Protein AF-A0A820R359-F1 (afdb_monomer_lite)

Secondary structure (DSSP, 8-state):
-EEEPPHHHHHHHHHHHHHH-STT----TT----------SSS---HHHHHHHHHHHHHH-GGGGEEEEE-TTS-EEEEE--HHHHHH-TTTT-PPP----S-HHHHHHHHHHHHT-TTS--GGGT-

Radius of gyration: 17.1 Å; chains: 1; bounding box: 42×33×42 Å

Organism: NCBI:txid433720

Foldseek 3Di:
DKDFDDPVRVVVVVVCCVPPVPPPDLFPPVDDDDDDDDDDPPPDDDPVVVLVVVLVVCQVDQLLQWAWDADPVRTIMIDRDHSVVQVVPPVNSDDDDDDDDPDPVSVVVVVVVQRPPSPNDDSRRSD

Sequence (127 aa):
MTAKASLAQERIFLDEQIRFSSTDNNTNMYVIPLIYRIPSMNDHISISQLQHAFQSIIRKHQILRTALYLDANGTIIQHCLDTDAIMSDKKSSRFSIINLRDEEHEQNEIVKKILNQSDLFDLSKGR

InterPro domains:
  IPR001242 Condensation domain [PF00668] (6-126)
  IPR023213 Chloramphenicol acetyltransferase-like domain superfamily [G3DSA:3.30.559.10] (2-127)

pLDDT: mean 76.7, std 12.26, range [51.12, 95.12]

Structure (mmCIF, N/CA/C/O backbone):
data_AF-A0A820R359-F1
#
_entry.id   AF-A0A820R359-F1
#
loop_
_atom_site.group_PDB
_atom_site.id
_atom_site.type_symbol
_atom_site.label_atom_id
_atom_site.label_alt_id
_atom_site.label_comp_id
_atom_site.label_asym_id
_atom_site.label_entity_id
_atom_site.label_seq_id
_atom_site.pdbx_PDB_ins_code
_atom_site.Cartn_x
_atom_site.Cartn_y
_atom_site.Cartn_z
_atom_site.occupancy
_atom_site.B_iso_or_equiv
_atom_site.auth_seq_id
_atom_site.auth_comp_id
_atom_site.auth_asym_id
_atom_site.auth_atom_id
_atom_site.pdbx_PDB_model_num
ATOM 1 N N . MET A 1 1 ? -9.458 -9.193 3.229 1.00 77.25 1 MET A N 1
ATOM 2 C CA . MET A 1 1 ? -9.173 -9.899 4.511 1.00 77.25 1 MET A CA 1
ATOM 3 C C . MET A 1 1 ? -8.999 -8.848 5.589 1.00 77.25 1 MET A C 1
ATOM 5 O O . MET A 1 1 ? -8.198 -7.946 5.371 1.00 77.25 1 MET A O 1
ATOM 9 N N . THR A 1 2 ? -9.748 -8.936 6.691 1.00 88.06 2 THR A N 1
ATOM 10 C CA . THR A 1 2 ? -9.753 -7.924 7.762 1.00 88.06 2 THR A CA 1
ATOM 11 C C . THR A 1 2 ? -9.156 -8.506 9.037 1.00 88.06 2 THR A C 1
ATOM 13 O O . THR A 1 2 ? -9.467 -9.640 9.396 1.00 88.06 2 THR A O 1
ATOM 16 N N . ALA A 1 3 ? -8.292 -7.749 9.703 1.00 92.56 3 ALA A N 1
ATOM 17 C CA . ALA A 1 3 ? -7.657 -8.137 10.957 1.00 92.56 3 ALA A CA 1
ATOM 18 C C . ALA A 1 3 ? -7.415 -6.904 11.835 1.00 92.56 3 ALA A C 1
ATOM 20 O O . ALA A 1 3 ? -7.491 -5.773 11.362 1.00 92.56 3 ALA A O 1
ATOM 21 N N . LYS A 1 4 ? -7.078 -7.110 13.110 1.00 95.12 4 LYS A N 1
ATOM 22 C CA . LYS A 1 4 ? -6.601 -6.020 13.967 1.00 95.12 4 LYS A CA 1
ATOM 23 C C . LYS A 1 4 ? -5.270 -5.478 13.431 1.00 95.12 4 LYS A C 1
ATOM 25 O O . LYS A 1 4 ? -4.441 -6.258 12.947 1.00 95.12 4 LYS A O 1
ATOM 30 N N . ALA A 1 5 ? -5.064 -4.166 13.495 1.00 94.31 5 ALA A N 1
ATOM 31 C CA . ALA A 1 5 ? -3.771 -3.574 13.182 1.00 94.31 5 ALA A CA 1
ATOM 32 C C . ALA A 1 5 ? -2.693 -4.030 14.184 1.00 94.31 5 ALA A C 1
ATOM 34 O O . ALA A 1 5 ? -2.957 -4.323 15.349 1.00 94.31 5 ALA A O 1
ATOM 35 N N . SER A 1 6 ? -1.453 -4.130 13.717 1.00 94.56 6 SER A N 1
ATOM 36 C CA . SER A 1 6 ? -0.305 -4.319 14.608 1.00 94.56 6 SER A CA 1
ATOM 37 C C . SER A 1 6 ? -0.057 -3.061 15.445 1.00 94.56 6 SER A C 1
ATOM 39 O O . SER A 1 6 ? -0.387 -1.960 15.017 1.00 94.56 6 SER A O 1
ATOM 41 N N . LEU A 1 7 ? 0.617 -3.194 16.591 1.00 95.12 7 LEU A N 1
ATOM 42 C CA . LEU A 1 7 ? 0.943 -2.049 17.458 1.00 95.12 7 LEU A CA 1
ATOM 43 C C . LEU A 1 7 ? 1.699 -0.929 16.721 1.00 95.12 7 LEU A C 1
ATOM 45 O O . LEU A 1 7 ? 1.492 0.250 16.995 1.00 95.12 7 LEU A O 1
ATOM 49 N N . ALA A 1 8 ? 2.569 -1.286 15.771 1.00 92.44 8 ALA A N 1
ATOM 50 C CA . ALA A 1 8 ? 3.281 -0.309 14.954 1.00 92.44 8 ALA A CA 1
ATOM 51 C C . ALA A 1 8 ? 2.331 0.447 14.009 1.00 92.44 8 ALA A C 1
ATOM 53 O O . ALA A 1 8 ? 2.402 1.671 13.929 1.00 92.44 8 ALA A O 1
ATOM 54 N N . GLN A 1 9 ? 1.418 -0.268 13.340 1.00 92.00 9 GLN A N 1
ATOM 55 C CA . GLN A 1 9 ? 0.394 0.334 12.479 1.00 92.00 9 GLN A CA 1
ATOM 56 C C . GLN A 1 9 ? -0.567 1.220 13.281 1.00 92.00 9 GLN A C 1
ATOM 58 O O . GLN A 1 9 ? -0.863 2.327 12.845 1.00 92.00 9 GLN A O 1
ATOM 63 N N . GLU A 1 10 ? -1.009 0.771 14.462 1.00 92.44 10 GLU A N 1
ATOM 64 C CA . GLU A 1 10 ? -1.861 1.560 15.363 1.00 92.44 10 GLU A CA 1
ATOM 65 C C . GLU A 1 10 ? -1.184 2.875 15.751 1.00 92.44 10 GLU A C 1
ATOM 67 O O . GLU A 1 10 ? -1.785 3.941 15.645 1.00 92.44 10 GLU A O 1
ATOM 72 N N . ARG A 1 11 ? 0.092 2.813 16.151 1.00 91.69 11 ARG A N 1
ATOM 73 C CA . ARG A 1 11 ? 0.856 4.000 16.538 1.00 91.69 11 ARG A CA 1
ATOM 74 C C . ARG A 1 11 ? 0.997 4.994 15.388 1.00 91.69 11 ARG A C 1
ATOM 76 O O . ARG A 1 11 ? 0.777 6.175 15.619 1.00 91.69 11 ARG A O 1
ATOM 83 N N . ILE A 1 12 ? 1.371 4.532 14.192 1.00 87.31 12 ILE A N 1
ATOM 84 C CA . ILE A 1 12 ? 1.534 5.405 13.017 1.00 87.31 12 ILE A CA 1
ATOM 85 C C . ILE A 1 12 ? 0.197 6.057 12.661 1.00 87.31 12 ILE A C 1
ATOM 87 O O . ILE A 1 12 ? 0.138 7.272 12.519 1.00 87.31 12 ILE A O 1
ATOM 91 N N . PHE A 1 13 ? -0.881 5.270 12.605 1.00 86.62 13 PHE A N 1
ATOM 92 C CA . PHE A 1 13 ? -2.213 5.773 12.277 1.00 86.62 13 PHE A CA 1
ATOM 93 C C . PHE A 1 13 ? -2.698 6.828 13.281 1.00 86.62 13 PHE A C 1
ATOM 95 O O . PHE A 1 13 ? -3.176 7.886 12.885 1.00 86.62 13 PHE A O 1
ATOM 102 N N . LEU A 1 14 ? -2.560 6.570 14.586 1.00 87.81 14 LEU A N 1
ATOM 103 C CA . LEU A 1 14 ? -2.952 7.535 15.620 1.00 87.81 14 LEU A CA 1
ATOM 104 C C . LEU A 1 14 ? -2.120 8.813 15.552 1.00 87.81 14 LEU A C 1
ATOM 106 O O . LEU A 1 14 ? -2.657 9.909 15.687 1.00 87.81 14 LEU A O 1
ATOM 110 N N . ASP A 1 15 ? -0.813 8.672 15.354 1.00 86.50 15 ASP A N 1
ATOM 111 C CA . ASP A 1 15 ? 0.096 9.803 15.252 1.00 86.50 15 ASP A CA 1
ATOM 112 C C . ASP A 1 15 ? -0.239 10.694 14.048 1.00 86.50 15 ASP A C 1
ATOM 114 O O . ASP A 1 15 ? -0.312 11.915 14.189 1.00 86.50 15 ASP A O 1
ATOM 118 N N . GLU A 1 16 ? -0.533 10.077 12.901 1.00 80.81 16 GLU A N 1
ATOM 119 C CA . GLU A 1 16 ? -0.959 10.768 11.687 1.00 80.81 16 GLU A CA 1
ATOM 120 C C . GLU A 1 16 ? -2.271 11.536 11.904 1.00 80.81 16 GLU A C 1
ATOM 122 O O . GLU A 1 16 ? -2.338 12.736 11.636 1.00 80.81 16 GLU A O 1
ATOM 127 N N . GLN A 1 17 ? -3.286 10.892 12.489 1.00 79.44 17 GLN A N 1
ATOM 128 C CA . GLN A 1 17 ? -4.574 11.534 12.781 1.00 79.44 17 GLN A CA 1
ATOM 129 C C . GLN A 1 17 ? -4.440 12.701 13.773 1.00 79.44 17 GLN A C 1
ATOM 131 O O . GLN A 1 17 ? -5.086 13.736 13.619 1.00 79.44 17 GLN A O 1
ATOM 136 N N . ILE A 1 18 ? -3.590 12.578 14.794 1.00 80.81 18 ILE A N 1
ATOM 137 C CA . ILE A 1 18 ? -3.399 13.642 15.790 1.00 80.81 18 ILE A CA 1
ATOM 138 C C . ILE A 1 18 ? -2.657 14.842 15.189 1.00 80.81 18 ILE A C 1
ATOM 140 O O . ILE A 1 18 ? -3.000 15.983 15.495 1.00 80.81 18 ILE A O 1
ATOM 144 N N . ARG A 1 19 ? -1.632 14.607 14.362 1.00 73.25 19 ARG A N 1
ATOM 145 C CA . ARG A 1 19 ? -0.764 15.678 13.848 1.00 73.25 19 ARG A CA 1
ATOM 146 C C . ARG A 1 19 ? -1.285 16.342 12.575 1.00 73.25 19 ARG A C 1
ATOM 148 O O . ARG A 1 19 ? -0.968 17.510 12.365 1.00 73.25 19 ARG A O 1
ATOM 155 N N . PHE A 1 20 ? -2.061 15.630 11.754 1.00 68.25 20 PHE A N 1
ATOM 156 C CA . PHE A 1 20 ? -2.439 16.079 10.406 1.00 68.25 20 PHE A CA 1
ATOM 157 C C . PHE A 1 20 ? -3.955 16.059 10.137 1.00 68.25 20 PHE A C 1
ATOM 159 O O . PHE A 1 20 ? -4.368 16.227 8.995 1.00 68.25 20 PHE A O 1
ATOM 166 N N . SER A 1 21 ? -4.807 15.915 11.164 1.00 59.75 21 SER A N 1
ATOM 167 C CA . SER A 1 21 ? -6.275 16.023 11.004 1.00 59.75 21 SER A CA 1
ATOM 168 C C . SER A 1 21 ? -6.771 17.424 10.628 1.00 59.75 21 SER A C 1
ATOM 170 O O . SER A 1 21 ? -7.928 17.578 10.234 1.00 59.75 21 SER A O 1
ATOM 172 N N . SER A 1 22 ? -5.926 18.452 10.720 1.00 53.09 22 SER A N 1
ATOM 173 C CA . SER A 1 22 ? -6.202 19.770 10.156 1.00 53.09 22 SER A CA 1
ATOM 174 C C . SER A 1 22 ? -5.859 19.784 8.663 1.00 53.09 22 SER A C 1
ATOM 176 O O . SER A 1 22 ? -4.698 19.690 8.271 1.00 53.09 22 SER A O 1
ATOM 178 N N . THR A 1 23 ? -6.899 19.954 7.844 1.00 53.09 23 THR A N 1
ATOM 179 C CA . THR A 1 23 ? -6.949 19.944 6.368 1.00 53.09 23 THR A CA 1
ATOM 180 C C . THR A 1 23 ? -5.871 20.771 5.644 1.00 53.09 23 THR A C 1
ATOM 182 O O . THR A 1 23 ? -5.675 20.596 4.444 1.00 53.09 23 THR A O 1
ATOM 185 N N . ASP A 1 24 ? -5.151 21.648 6.342 1.00 54.31 24 ASP A N 1
ATOM 186 C CA . ASP A 1 24 ? -4.236 22.618 5.739 1.00 54.31 24 ASP A CA 1
ATOM 187 C C . ASP A 1 24 ? -2.789 22.123 5.571 1.00 54.31 24 ASP A C 1
ATOM 189 O O . ASP A 1 24 ? -2.044 22.723 4.801 1.00 54.31 24 ASP A O 1
ATOM 193 N N . ASN A 1 25 ? -2.374 21.027 6.223 1.00 52.38 25 ASN A N 1
ATOM 194 C CA . ASN A 1 25 ? -0.978 20.556 6.185 1.00 52.38 25 ASN A CA 1
ATOM 195 C C . ASN A 1 25 ? -0.870 19.045 5.944 1.00 52.38 25 ASN A C 1
ATOM 197 O O . ASN A 1 25 ? -0.320 18.319 6.777 1.00 52.38 25 ASN A O 1
ATOM 201 N N . ASN A 1 26 ? -1.354 18.574 4.789 1.00 55.94 26 ASN A N 1
ATOM 202 C CA . ASN A 1 26 ? -1.239 17.172 4.373 1.00 55.94 26 ASN A CA 1
ATOM 203 C C . ASN A 1 26 ? 0.213 16.824 3.987 1.00 55.94 26 ASN A C 1
ATOM 205 O O . ASN A 1 26 ? 0.569 16.670 2.818 1.00 55.94 26 ASN A O 1
ATOM 209 N N . THR A 1 27 ? 1.086 16.809 4.991 1.00 58.16 27 THR A N 1
ATOM 210 C CA . THR A 1 27 ? 2.513 16.543 4.843 1.00 58.16 27 THR A CA 1
ATOM 211 C C . THR A 1 27 ? 2.708 15.040 4.948 1.00 58.16 27 THR A C 1
ATOM 213 O O . THR A 1 27 ? 2.402 14.452 5.982 1.00 58.16 27 THR A O 1
ATOM 216 N N . ASN A 1 28 ? 3.247 14.414 3.903 1.00 68.44 28 ASN A N 1
ATOM 217 C CA . ASN A 1 28 ? 3.503 12.974 3.862 1.00 68.44 28 ASN A CA 1
ATOM 218 C C . ASN A 1 28 ? 4.687 12.564 4.761 1.00 68.44 28 ASN A C 1
ATOM 220 O O . ASN A 1 28 ? 5.713 12.086 4.279 1.00 68.44 28 ASN A O 1
ATOM 224 N N . MET A 1 29 ? 4.586 12.769 6.076 1.00 72.31 29 MET A N 1
ATOM 225 C CA . MET A 1 29 ? 5.702 12.554 7.007 1.00 72.31 29 MET A CA 1
ATOM 226 C C . MET A 1 29 ? 6.110 11.085 7.143 1.00 72.31 29 MET A C 1
ATOM 228 O O . MET A 1 29 ? 7.261 10.800 7.467 1.00 72.31 29 MET A O 1
ATOM 232 N N . TYR A 1 30 ? 5.189 10.160 6.870 1.00 77.00 30 TYR A N 1
ATOM 233 C CA . TYR A 1 30 ? 5.443 8.720 6.919 1.00 77.00 30 TYR A CA 1
ATOM 234 C C . TYR A 1 30 ? 5.793 8.105 5.559 1.00 77.00 30 TYR A C 1
ATOM 236 O O . TYR A 1 30 ? 6.093 6.913 5.486 1.00 77.00 30 TYR A O 1
ATOM 244 N N . VAL A 1 31 ? 5.815 8.904 4.487 1.00 77.88 31 VAL A N 1
ATOM 245 C CA . VAL A 1 31 ? 6.277 8.442 3.176 1.00 77.88 31 VAL A CA 1
ATOM 246 C C . VAL A 1 31 ? 7.796 8.474 3.142 1.00 77.88 31 VAL A C 1
ATOM 248 O O . VAL A 1 31 ? 8.423 9.513 3.331 1.00 77.88 31 VAL A O 1
ATOM 251 N N . ILE A 1 32 ? 8.392 7.321 2.849 1.00 80.69 32 ILE A N 1
ATOM 252 C CA . ILE A 1 32 ? 9.834 7.181 2.649 1.00 80.69 32 ILE A CA 1
ATOM 253 C C . ILE A 1 32 ? 10.078 6.992 1.144 1.00 80.69 32 ILE A C 1
ATOM 255 O O . ILE A 1 32 ? 9.898 5.882 0.638 1.00 80.69 32 ILE A O 1
ATOM 259 N N . PRO A 1 33 ? 10.449 8.049 0.397 1.00 76.62 33 PRO A N 1
ATOM 260 C CA . PRO A 1 33 ? 10.718 7.937 -1.029 1.00 76.62 33 PRO A CA 1
ATOM 261 C C . PRO A 1 33 ? 12.030 7.184 -1.265 1.00 76.62 33 PRO A C 1
ATOM 263 O O . PRO A 1 33 ? 13.040 7.439 -0.611 1.00 76.62 33 PRO A O 1
ATOM 266 N N . LEU A 1 34 ? 12.018 6.264 -2.230 1.00 77.88 34 LEU A N 1
ATOM 267 C CA . LEU A 1 34 ? 13.185 5.477 -2.625 1.00 77.88 34 LEU A CA 1
ATOM 268 C C . LEU A 1 34 ? 13.504 5.742 -4.098 1.00 77.88 34 LEU A C 1
ATOM 270 O O . LEU A 1 34 ? 12.631 5.617 -4.957 1.00 77.88 34 LEU A O 1
ATOM 274 N N . ILE A 1 35 ? 14.760 6.088 -4.387 1.00 76.12 35 ILE A N 1
ATOM 275 C CA . ILE A 1 35 ? 15.268 6.304 -5.746 1.00 76.12 35 ILE A CA 1
ATOM 276 C C . ILE A 1 35 ? 16.325 5.242 -6.038 1.00 76.12 35 ILE A C 1
ATOM 278 O O . ILE A 1 35 ? 17.259 5.051 -5.261 1.00 76.12 35 ILE A O 1
ATOM 282 N N . TYR A 1 36 ? 16.185 4.564 -7.177 1.00 76.75 36 TYR A N 1
ATOM 283 C CA . TYR A 1 36 ? 17.116 3.535 -7.627 1.00 76.75 36 TYR A CA 1
ATOM 284 C C . TYR A 1 36 ? 17.687 3.901 -8.993 1.00 76.75 36 TYR A C 1
ATOM 286 O O . TYR A 1 36 ? 16.937 4.128 -9.943 1.00 76.75 36 TYR A O 1
ATOM 294 N N . ARG A 1 37 ? 19.019 3.895 -9.112 1.00 76.25 37 ARG A N 1
ATOM 295 C CA . ARG A 1 37 ? 19.699 3.955 -10.408 1.00 76.25 37 ARG A CA 1
ATOM 296 C C . ARG A 1 37 ? 19.842 2.542 -10.956 1.00 76.25 37 ARG A C 1
ATOM 298 O O . ARG A 1 37 ? 20.484 1.703 -10.329 1.00 76.25 37 ARG A O 1
ATOM 305 N N . ILE A 1 38 ? 19.263 2.290 -12.126 1.00 75.44 38 ILE A N 1
ATOM 306 C CA . ILE A 1 38 ? 19.356 0.994 -12.803 1.00 75.44 38 ILE A CA 1
ATOM 307 C C . ILE A 1 38 ? 20.421 1.108 -13.903 1.00 75.44 38 ILE A C 1
ATOM 309 O O . ILE A 1 38 ? 20.161 1.758 -14.915 1.00 75.44 38 ILE A O 1
ATOM 313 N N . PRO A 1 39 ? 21.621 0.523 -13.730 1.00 71.31 39 PRO A N 1
ATOM 314 C CA . PRO A 1 39 ? 22.627 0.511 -14.783 1.00 71.31 39 PRO A CA 1
ATOM 315 C C . PRO A 1 39 ? 22.177 -0.432 -15.907 1.00 71.31 39 PRO A C 1
ATOM 317 O O . PRO A 1 39 ? 21.897 -1.604 -15.664 1.00 71.31 39 PRO A O 1
ATOM 320 N N . SER A 1 40 ? 22.108 0.068 -17.141 1.00 67.88 40 SER A N 1
ATOM 321 C CA . SER A 1 40 ? 21.810 -0.749 -18.320 1.00 67.88 40 SER A CA 1
ATOM 322 C C . SER A 1 40 ? 23.088 -0.973 -19.118 1.00 67.88 40 SER A C 1
ATOM 324 O O . SER A 1 40 ? 23.676 -0.019 -19.611 1.00 67.88 40 SER A O 1
ATOM 326 N N . MET A 1 41 ? 23.522 -2.228 -19.250 1.00 62.47 41 MET A N 1
ATOM 327 C CA . MET A 1 41 ? 24.702 -2.577 -20.058 1.00 62.47 41 MET A CA 1
ATOM 328 C C . MET A 1 41 ? 24.431 -2.507 -21.570 1.00 62.47 41 MET A C 1
ATOM 330 O O . MET A 1 41 ? 25.362 -2.308 -22.341 1.00 62.47 41 MET A O 1
ATOM 334 N N . ASN A 1 42 ? 23.163 -2.639 -21.987 1.00 65.31 42 ASN A N 1
ATOM 335 C CA . ASN A 1 42 ? 22.760 -2.773 -23.395 1.00 65.31 42 ASN A CA 1
ATOM 336 C C . ASN A 1 42 ? 21.633 -1.784 -23.781 1.00 65.31 42 ASN A C 1
ATOM 338 O O . ASN A 1 42 ? 20.800 -2.104 -24.623 1.00 65.31 42 ASN A O 1
ATOM 342 N N . ASP A 1 43 ? 21.546 -0.627 -23.110 1.00 61.66 43 ASP A N 1
ATOM 343 C CA . ASP A 1 43 ? 20.625 0.496 -23.403 1.00 61.66 43 ASP A CA 1
ATOM 344 C C . ASP A 1 43 ? 19.106 0.235 -23.460 1.00 61.66 43 ASP A C 1
ATOM 346 O O . ASP A 1 43 ? 18.331 1.147 -23.756 1.00 61.66 43 ASP A O 1
ATOM 350 N N . HIS A 1 44 ? 18.615 -0.963 -23.143 1.00 71.62 44 HIS A N 1
ATOM 351 C CA . HIS A 1 44 ? 17.198 -1.284 -23.345 1.00 71.62 44 HIS A CA 1
ATOM 352 C C . HIS A 1 44 ? 16.528 -1.812 -22.076 1.00 71.62 44 HIS A C 1
ATOM 354 O O . HIS A 1 44 ? 16.297 -3.009 -21.910 1.00 71.62 44 HIS A O 1
ATOM 360 N N . ILE A 1 45 ? 16.150 -0.891 -21.184 1.00 78.25 45 ILE A N 1
ATOM 361 C CA . ILE A 1 45 ? 15.180 -1.182 -20.123 1.00 78.25 45 ILE A CA 1
ATOM 362 C C . ILE A 1 45 ? 13.779 -1.048 -20.718 1.00 78.25 45 ILE A C 1
ATOM 364 O O . ILE A 1 45 ? 13.330 0.037 -21.088 1.00 78.25 45 ILE A O 1
ATOM 368 N N . SER A 1 46 ? 13.059 -2.165 -20.793 1.00 85.38 46 SER A N 1
ATOM 369 C CA . SER A 1 46 ? 11.659 -2.156 -21.202 1.00 85.38 46 SER A CA 1
ATOM 370 C C . SER A 1 46 ? 10.787 -1.617 -20.068 1.00 85.38 46 SER A C 1
ATOM 372 O O . SER A 1 46 ? 10.503 -2.305 -19.086 1.00 85.38 46 SER A O 1
ATOM 374 N N . ILE A 1 47 ? 10.329 -0.376 -20.228 1.00 82.06 47 ILE A N 1
ATOM 375 C CA . ILE A 1 47 ? 9.424 0.285 -19.282 1.00 82.06 47 ILE A CA 1
ATOM 376 C C . ILE A 1 47 ? 8.137 -0.520 -19.056 1.00 82.06 47 ILE A C 1
ATOM 378 O O . ILE A 1 47 ? 7.675 -0.636 -17.922 1.00 82.06 47 ILE A O 1
ATOM 382 N N . SER A 1 48 ? 7.581 -1.123 -20.107 1.00 82.75 48 SER A N 1
ATOM 383 C CA . SER A 1 48 ? 6.373 -1.947 -20.006 1.00 82.75 48 SER A CA 1
ATOM 384 C C . SER A 1 48 ? 6.595 -3.219 -19.180 1.00 82.75 48 SER A C 1
ATOM 386 O O . SER A 1 48 ? 5.730 -3.604 -18.395 1.00 82.75 48 SER A O 1
ATOM 388 N N . GLN A 1 49 ? 7.767 -3.852 -19.287 1.00 85.69 49 GLN A N 1
ATOM 389 C CA . GLN A 1 49 ? 8.104 -5.004 -18.446 1.00 85.69 49 GLN A CA 1
ATOM 390 C C . GLN A 1 49 ? 8.329 -4.601 -16.989 1.00 85.69 49 GLN A C 1
ATOM 392 O O . GLN A 1 49 ? 7.866 -5.300 -16.088 1.00 85.69 49 GLN A O 1
ATOM 397 N N . LEU A 1 50 ? 8.967 -3.452 -16.745 1.00 83.75 50 LEU A N 1
ATOM 398 C CA . LEU A 1 50 ? 9.105 -2.905 -15.395 1.00 83.75 50 LEU A CA 1
ATOM 399 C C . LEU A 1 50 ? 7.725 -2.635 -14.773 1.00 83.75 50 LEU A C 1
ATOM 401 O O . LEU A 1 50 ? 7.492 -2.985 -13.618 1.00 83.75 50 LEU A O 1
ATOM 405 N N . GLN A 1 51 ? 6.779 -2.108 -15.562 1.00 81.56 51 GLN A N 1
ATOM 406 C CA . GLN A 1 51 ? 5.387 -1.922 -15.139 1.00 81.56 51 GLN A CA 1
ATOM 407 C C . GLN A 1 51 ? 4.726 -3.223 -14.710 1.00 81.56 51 GLN A C 1
ATOM 409 O O . GLN A 1 51 ? 4.177 -3.308 -13.609 1.00 81.56 51 GLN A O 1
ATOM 414 N N . HIS A 1 52 ? 4.833 -4.250 -15.543 1.00 84.69 52 HIS A N 1
ATOM 415 C CA . HIS A 1 52 ? 4.273 -5.557 -15.239 1.00 84.69 52 HIS A CA 1
ATOM 416 C C . HIS A 1 52 ? 4.915 -6.194 -13.991 1.00 84.69 52 HIS A C 1
ATOM 418 O O . HIS A 1 52 ? 4.226 -6.806 -13.167 1.00 84.69 52 HIS A O 1
ATOM 424 N N . ALA A 1 53 ? 6.229 -6.025 -13.812 1.00 86.81 53 ALA A N 1
ATOM 425 C CA . ALA A 1 53 ? 6.945 -6.510 -12.636 1.00 86.81 53 ALA A CA 1
ATOM 426 C C . ALA A 1 53 ? 6.452 -5.828 -11.348 1.00 86.81 53 ALA A C 1
ATOM 428 O O . ALA A 1 53 ? 6.109 -6.521 -10.388 1.00 86.81 53 ALA A O 1
ATOM 429 N N . PHE A 1 54 ? 6.323 -4.496 -11.337 1.00 84.50 54 PHE A N 1
ATOM 430 C CA . PHE A 1 54 ? 5.784 -3.758 -10.188 1.00 84.50 54 PHE A CA 1
ATOM 431 C C . PHE A 1 54 ? 4.345 -4.164 -9.852 1.00 84.50 54 PHE A C 1
ATOM 433 O O . PHE A 1 54 ? 4.034 -4.427 -8.690 1.00 84.50 54 PHE A O 1
ATOM 440 N N . GLN A 1 55 ? 3.477 -4.295 -10.858 1.00 83.56 55 GLN A N 1
ATOM 441 C CA . GLN A 1 55 ? 2.103 -4.772 -10.656 1.00 83.56 55 GLN A CA 1
ATOM 442 C C . GLN A 1 55 ? 2.074 -6.181 -10.049 1.00 83.56 55 GLN A C 1
ATOM 444 O O . GLN A 1 55 ? 1.282 -6.460 -9.148 1.00 83.56 55 GLN A O 1
ATOM 449 N N . SER A 1 56 ? 2.977 -7.061 -10.489 1.00 87.31 56 SER A N 1
ATOM 450 C CA . SER A 1 56 ? 3.103 -8.419 -9.951 1.00 87.31 56 SER A CA 1
ATOM 451 C C . SER A 1 56 ? 3.549 -8.430 -8.484 1.00 87.31 56 SER A C 1
ATOM 453 O O . SER A 1 56 ? 3.032 -9.229 -7.700 1.00 87.31 56 SER A O 1
ATOM 455 N N . ILE A 1 57 ? 4.456 -7.527 -8.092 1.00 88.56 57 ILE A N 1
ATOM 456 C CA . ILE A 1 57 ? 4.879 -7.342 -6.694 1.00 88.56 57 ILE A CA 1
ATOM 457 C C . ILE A 1 57 ? 3.686 -6.895 -5.845 1.00 88.56 57 ILE A C 1
ATOM 459 O O . ILE A 1 57 ? 3.355 -7.558 -4.863 1.00 88.56 57 ILE A O 1
ATOM 463 N N . ILE A 1 58 ? 2.978 -5.838 -6.250 1.00 85.31 58 ILE A N 1
ATOM 464 C CA . ILE A 1 58 ? 1.804 -5.338 -5.513 1.00 85.31 58 ILE A CA 1
ATOM 465 C C . ILE A 1 58 ? 0.744 -6.440 -5.379 1.00 85.31 58 ILE A C 1
ATOM 467 O O . ILE A 1 58 ? 0.186 -6.640 -4.302 1.00 85.31 58 ILE A O 1
ATOM 471 N N . ARG A 1 59 ? 0.509 -7.224 -6.440 1.00 85.38 59 ARG A N 1
ATOM 472 C CA . ARG A 1 59 ? -0.441 -8.346 -6.412 1.00 85.38 59 ARG A CA 1
ATOM 473 C C . ARG A 1 59 ? -0.071 -9.428 -5.395 1.00 85.38 59 ARG A C 1
ATOM 475 O O . ARG A 1 59 ? -0.950 -10.008 -4.757 1.00 85.38 59 ARG A O 1
ATOM 482 N N . LYS A 1 60 ? 1.222 -9.725 -5.270 1.00 88.56 60 LYS A N 1
ATOM 483 C CA . LYS A 1 60 ? 1.741 -10.770 -4.383 1.00 88.56 60 LYS A CA 1
ATOM 484 C C . LYS A 1 60 ? 1.788 -10.323 -2.919 1.00 88.56 60 LYS A C 1
ATOM 486 O O . LYS A 1 60 ? 1.564 -11.141 -2.030 1.00 88.56 60 LYS A O 1
ATOM 491 N N . HIS A 1 61 ? 2.083 -9.051 -2.660 1.00 89.56 61 HIS A N 1
ATOM 492 C CA . HIS A 1 61 ? 2.348 -8.540 -1.316 1.00 89.56 61 HIS A CA 1
ATOM 493 C C . HIS A 1 61 ? 1.132 -7.817 -0.729 1.00 89.56 61 HIS A C 1
ATOM 495 O O . HIS A 1 61 ? 0.884 -6.651 -1.017 1.00 89.56 61 HIS A O 1
ATOM 501 N N . GLN A 1 62 ? 0.407 -8.503 0.161 1.00 89.50 62 GLN A N 1
ATOM 502 C CA . GLN A 1 62 ? -0.799 -7.975 0.816 1.00 89.50 62 GLN A CA 1
ATOM 503 C C . GLN A 1 62 ? -0.570 -6.638 1.530 1.00 89.50 62 GLN A C 1
ATOM 505 O O . GLN A 1 62 ? -1.411 -5.757 1.426 1.00 89.50 62 GLN A O 1
ATOM 510 N N . ILE A 1 63 ? 0.582 -6.467 2.188 1.00 88.19 63 ILE A N 1
ATOM 511 C CA . ILE A 1 63 ? 0.899 -5.253 2.953 1.00 88.19 63 ILE A CA 1
ATOM 512 C C . ILE A 1 63 ? 0.893 -3.975 2.101 1.00 88.19 63 ILE A C 1
ATOM 514 O O . ILE A 1 63 ? 0.537 -2.919 2.606 1.00 88.19 63 ILE A O 1
ATOM 518 N N . LEU A 1 64 ? 1.208 -4.073 0.803 1.00 86.12 64 LEU A N 1
ATOM 519 C CA . LEU A 1 64 ? 1.186 -2.944 -0.141 1.00 86.12 64 LEU A CA 1
ATOM 520 C C . LEU A 1 64 ? -0.233 -2.563 -0.595 1.00 86.12 64 LEU A C 1
ATOM 522 O O . LEU A 1 64 ? -0.402 -1.744 -1.490 1.00 86.12 64 LEU A O 1
ATOM 526 N N . ARG A 1 65 ? -1.247 -3.232 -0.045 1.00 87.25 65 ARG A N 1
ATOM 527 C CA . ARG A 1 65 ? -2.666 -3.104 -0.396 1.00 87.25 65 ARG A CA 1
ATOM 528 C C . ARG A 1 65 ? -3.540 -3.041 0.851 1.00 87.25 65 ARG A C 1
ATOM 530 O O . ARG A 1 65 ? -4.739 -3.318 0.791 1.00 87.25 65 ARG A O 1
ATOM 537 N N . THR A 1 66 ? -2.921 -2.788 1.996 1.00 89.06 66 THR A N 1
ATOM 538 C CA . THR A 1 66 ? -3.585 -2.806 3.290 1.00 89.06 66 THR A CA 1
ATOM 539 C C . THR A 1 66 ? -4.011 -1.396 3.652 1.00 89.06 66 THR A C 1
ATOM 541 O O . THR A 1 66 ? -3.165 -0.536 3.866 1.00 89.06 66 THR A O 1
ATOM 544 N N . ALA A 1 67 ? -5.319 -1.185 3.763 1.00 89.00 67 ALA A N 1
ATOM 545 C CA . ALA A 1 67 ? -5.906 0.024 4.327 1.00 89.00 67 ALA A CA 1
ATOM 546 C C . ALA A 1 67 ? -6.056 -0.100 5.850 1.00 89.00 67 ALA A C 1
ATOM 548 O O . ALA A 1 67 ? -6.305 -1.198 6.353 1.00 89.00 67 ALA A O 1
ATOM 549 N N . LEU A 1 68 ? -5.947 1.017 6.567 1.00 89.94 68 LEU A N 1
ATOM 550 C CA . LEU A 1 68 ? -6.196 1.146 8.001 1.00 89.94 68 LEU A CA 1
ATOM 551 C C . LEU A 1 68 ? -7.393 2.068 8.240 1.00 89.94 68 LEU A C 1
ATOM 553 O O . LEU A 1 68 ? -7.465 3.158 7.679 1.00 89.94 68 LEU A O 1
ATOM 557 N N . TYR A 1 69 ? -8.325 1.650 9.090 1.00 89.75 69 TYR A N 1
ATOM 558 C CA . TYR A 1 69 ? -9.458 2.480 9.500 1.00 89.75 69 TYR A CA 1
ATOM 559 C C . TYR A 1 69 ? -9.944 2.104 10.898 1.00 89.75 69 TYR A C 1
ATOM 561 O O . TYR A 1 69 ? -9.625 1.036 11.420 1.00 89.75 69 TYR A O 1
ATOM 569 N N . LEU A 1 70 ? -10.714 3.004 11.505 1.00 90.81 70 LEU A N 1
ATOM 570 C CA . LEU A 1 70 ? -11.406 2.751 12.763 1.00 90.81 70 LEU A CA 1
ATOM 571 C C . LEU A 1 70 ? -12.700 1.983 12.492 1.00 90.81 70 LEU A C 1
ATOM 573 O O . LEU A 1 70 ? -13.483 2.363 11.619 1.00 90.81 70 LEU A O 1
ATOM 577 N N . ASP A 1 71 ? -12.928 0.912 13.244 1.00 90.94 71 ASP A N 1
ATOM 578 C CA . ASP A 1 71 ? -14.227 0.250 13.282 1.00 90.94 71 ASP A CA 1
ATOM 579 C C . ASP A 1 71 ? -15.228 1.008 14.178 1.00 90.94 71 ASP A C 1
ATOM 581 O O . ASP A 1 71 ? -14.903 2.008 14.822 1.00 90.94 71 ASP A O 1
ATOM 585 N N . ALA A 1 72 ? -16.467 0.513 14.245 1.00 91.06 72 ALA A N 1
ATOM 586 C CA . ALA A 1 72 ? -17.528 1.112 15.058 1.00 91.06 72 ALA A CA 1
ATOM 587 C C . ALA A 1 72 ? -17.225 1.137 16.572 1.00 91.06 72 ALA A C 1
ATOM 589 O O . ALA A 1 72 ? -17.860 1.887 17.308 1.00 91.06 72 ALA A O 1
ATOM 590 N N . ASN A 1 73 ? -16.262 0.338 17.036 1.00 92.00 73 ASN A N 1
ATOM 591 C CA . ASN A 1 73 ? -15.850 0.258 18.435 1.00 92.00 73 ASN A CA 1
ATOM 592 C C . ASN A 1 73 ? -14.587 1.091 18.717 1.00 92.00 73 ASN A C 1
ATOM 594 O O . ASN A 1 73 ? -14.054 1.033 19.825 1.00 92.00 73 ASN A O 1
ATOM 598 N N . GLY A 1 74 ? -14.076 1.833 17.728 1.00 89.06 74 GLY A N 1
ATOM 599 C CA . GLY A 1 74 ? -12.837 2.600 17.843 1.00 89.06 74 GLY A CA 1
ATOM 600 C C . GLY A 1 74 ? -11.566 1.746 17.784 1.00 89.06 74 GLY A C 1
ATOM 601 O O . GLY A 1 74 ? -10.492 2.228 18.140 1.00 89.06 74 GLY A O 1
ATOM 602 N N . THR A 1 75 ? -11.656 0.489 17.343 1.00 93.00 75 THR A N 1
ATOM 603 C CA . THR A 1 75 ? -10.482 -0.362 17.119 1.00 93.00 75 THR A CA 1
ATOM 604 C C . THR A 1 75 ? -9.913 -0.092 15.733 1.00 93.00 75 THR A C 1
ATOM 606 O O . THR A 1 75 ? -10.642 -0.085 14.742 1.00 93.00 75 THR A O 1
ATOM 609 N N . ILE A 1 76 ? -8.595 0.095 15.643 1.00 94.25 76 ILE A N 1
ATOM 610 C CA . ILE A 1 76 ? -7.915 0.257 14.356 1.00 94.25 76 ILE A CA 1
ATOM 611 C C . ILE A 1 76 ? -7.770 -1.120 13.714 1.00 94.25 76 ILE A C 1
ATOM 613 O O . ILE A 1 76 ? -7.117 -2.028 14.244 1.00 94.25 76 ILE A O 1
ATOM 617 N N . ILE A 1 77 ? -8.384 -1.272 12.550 1.00 94.88 77 ILE A N 1
ATOM 618 C CA . ILE A 1 77 ? -8.380 -2.506 11.779 1.00 94.88 77 ILE A CA 1
ATOM 619 C C . ILE A 1 77 ? -7.666 -2.309 10.456 1.00 94.88 77 ILE A C 1
ATOM 621 O O . ILE A 1 77 ? -7.702 -1.246 9.841 1.00 94.88 77 ILE A O 1
ATOM 625 N N . GLN A 1 78 ? -6.999 -3.375 10.035 1.00 94.19 78 GLN A N 1
ATOM 626 C CA . GLN A 1 78 ? -6.321 -3.463 8.763 1.00 94.19 78 GLN A CA 1
ATOM 627 C C . GLN A 1 78 ? -7.142 -4.307 7.793 1.00 94.19 78 GLN A C 1
ATOM 629 O O . GLN A 1 78 ? -7.643 -5.380 8.144 1.00 94.19 78 GLN A O 1
ATOM 634 N N . HIS A 1 79 ? -7.263 -3.837 6.559 1.00 92.50 79 HIS A N 1
ATOM 635 C CA . HIS A 1 79 ? -8.005 -4.505 5.505 1.00 92.50 79 HIS A CA 1
ATOM 636 C C . HIS A 1 79 ? -7.159 -4.594 4.241 1.00 92.50 79 HIS A C 1
ATOM 638 O O . HIS A 1 79 ? -6.886 -3.587 3.593 1.00 92.50 79 HIS A O 1
ATOM 644 N N . CYS A 1 80 ? -6.768 -5.813 3.873 1.00 91.12 80 CYS A N 1
ATOM 645 C CA . CYS A 1 80 ? -6.147 -6.054 2.575 1.00 91.12 80 CYS A CA 1
ATOM 646 C C . CYS A 1 80 ? -7.221 -5.974 1.490 1.00 91.12 80 CYS A C 1
ATOM 648 O O . CYS A 1 80 ? -8.122 -6.824 1.453 1.00 91.12 80 CYS A O 1
ATOM 650 N N . LEU A 1 81 ? -7.077 -4.979 0.619 1.00 87.69 81 LEU A N 1
ATOM 651 C CA . LEU A 1 81 ? -7.902 -4.767 -0.560 1.00 87.69 81 LEU A CA 1
ATOM 652 C C . LEU A 1 81 ? -7.678 -5.871 -1.595 1.00 87.69 81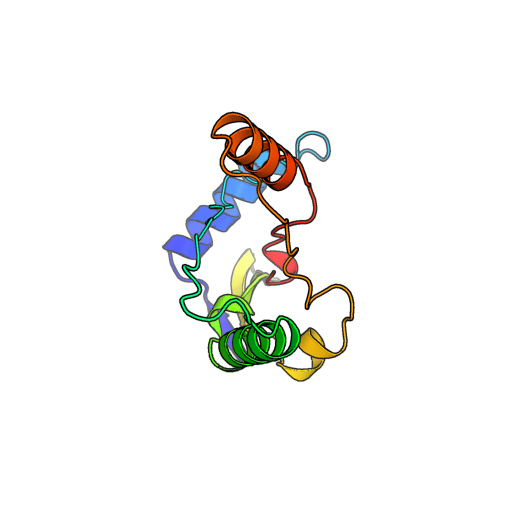 LEU A C 1
ATOM 654 O O . LEU A 1 81 ? -6.599 -6.472 -1.680 1.00 87.69 81 LEU A O 1
ATOM 658 N N . ASP A 1 82 ? -8.714 -6.118 -2.392 1.00 85.88 82 ASP A N 1
ATOM 659 C CA . ASP A 1 82 ? -8.633 -7.054 -3.505 1.00 85.88 82 ASP A CA 1
ATOM 660 C C . ASP A 1 82 ? -7.683 -6.524 -4.590 1.00 85.88 82 ASP A C 1
ATOM 662 O O . ASP A 1 82 ? -7.620 -5.325 -4.876 1.00 85.88 82 ASP A O 1
ATOM 666 N N . THR A 1 83 ? -6.954 -7.445 -5.217 1.00 79.12 83 THR A N 1
ATOM 667 C CA . THR A 1 83 ? -6.111 -7.157 -6.374 1.00 79.12 83 THR A CA 1
ATOM 668 C C . THR A 1 83 ? -6.902 -6.474 -7.481 1.00 79.12 83 THR A C 1
ATOM 670 O O . THR A 1 83 ? -6.429 -5.484 -8.034 1.00 79.12 83 THR A O 1
ATOM 673 N N . ASP A 1 84 ? -8.090 -6.985 -7.794 1.00 74.25 84 ASP A N 1
ATOM 674 C CA . ASP A 1 84 ? -8.846 -6.542 -8.965 1.00 74.25 84 ASP A CA 1
ATOM 675 C C . ASP A 1 84 ? -9.434 -5.145 -8.736 1.00 74.25 84 ASP A C 1
ATOM 677 O O . ASP A 1 84 ? -9.413 -4.289 -9.625 1.00 74.25 84 ASP A O 1
ATOM 681 N N . ALA A 1 85 ? -9.839 -4.859 -7.495 1.00 69.44 85 ALA A N 1
ATOM 682 C CA . ALA A 1 85 ? -10.244 -3.524 -7.069 1.00 69.44 85 ALA A CA 1
ATOM 683 C C . ALA A 1 85 ? -9.095 -2.513 -7.217 1.00 69.44 85 ALA A C 1
ATOM 685 O O . ALA A 1 85 ? -9.316 -1.381 -7.643 1.00 69.44 85 ALA A O 1
ATOM 686 N N . ILE A 1 86 ? -7.855 -2.927 -6.933 1.00 69.50 86 ILE A N 1
ATOM 687 C CA . ILE A 1 86 ? -6.692 -2.045 -7.048 1.00 69.50 86 ILE A CA 1
ATOM 688 C C . ILE A 1 86 ? -6.272 -1.826 -8.499 1.00 69.50 86 ILE A C 1
ATOM 690 O O . ILE A 1 86 ? -5.950 -0.703 -8.874 1.00 69.50 86 ILE A O 1
ATOM 694 N N . MET A 1 87 ? -6.287 -2.876 -9.317 1.00 68.31 87 MET A N 1
ATOM 695 C CA . MET A 1 87 ? -5.820 -2.808 -10.703 1.00 68.31 87 MET A CA 1
ATOM 696 C C . MET A 1 87 ? -6.853 -2.195 -11.661 1.00 68.31 87 MET A C 1
ATOM 698 O O . MET A 1 87 ? -6.468 -1.675 -12.707 1.00 68.31 87 MET A O 1
ATOM 702 N N . SER A 1 88 ? -8.149 -2.218 -11.319 1.00 62.06 88 SER A N 1
ATOM 703 C CA . SER A 1 88 ? -9.198 -1.552 -12.113 1.00 62.06 88 SER A CA 1
ATOM 704 C C . SER A 1 88 ? -9.171 -0.024 -11.990 1.00 62.06 88 SER A C 1
ATOM 706 O O . SER A 1 88 ? -9.562 0.689 -12.919 1.00 62.06 88 SER A O 1
ATOM 708 N N . ASP A 1 89 ? -8.651 0.497 -10.877 1.00 63.44 89 ASP A N 1
ATOM 709 C CA . ASP A 1 89 ? -8.439 1.923 -10.697 1.00 63.44 89 ASP A CA 1
ATOM 710 C C . ASP A 1 89 ? -7.185 2.365 -11.467 1.00 63.44 89 ASP A C 1
ATOM 712 O O . ASP A 1 89 ? -6.053 2.249 -10.994 1.00 63.44 89 ASP A O 1
ATOM 716 N N . LYS A 1 90 ? -7.389 2.926 -12.667 1.00 53.97 90 LYS A N 1
ATOM 717 C CA . LYS A 1 90 ? -6.325 3.493 -13.521 1.00 53.97 90 LYS A CA 1
ATOM 718 C C . LYS A 1 90 ? -5.425 4.507 -12.798 1.00 53.97 90 LYS A C 1
ATOM 720 O O . LYS A 1 90 ? -4.317 4.765 -13.272 1.00 53.97 90 LYS A O 1
ATOM 725 N N . LYS A 1 91 ? -5.876 5.107 -11.689 1.00 55.25 91 LYS A N 1
ATOM 726 C CA . LYS A 1 91 ? -5.084 6.049 -10.887 1.00 55.25 91 LYS A CA 1
ATOM 727 C C . LYS A 1 91 ? -4.123 5.326 -9.931 1.00 55.25 91 LYS A C 1
ATOM 729 O O . LYS A 1 91 ? -3.050 5.852 -9.653 1.00 55.25 91 LYS A O 1
ATOM 734 N N . SER A 1 92 ? -4.457 4.101 -9.519 1.00 51.72 92 SER A N 1
ATOM 735 C CA . SER A 1 92 ? -3.703 3.273 -8.572 1.00 51.72 92 SER A CA 1
ATOM 736 C C . SER A 1 92 ? -2.367 2.747 -9.068 1.00 51.72 92 SER A C 1
ATOM 738 O O . SER A 1 92 ? -1.475 2.477 -8.269 1.00 51.72 92 SER A O 1
ATOM 740 N N . SER A 1 93 ? -2.258 2.460 -10.362 1.00 51.12 93 SER A N 1
ATOM 741 C CA . SER A 1 93 ? -1.113 1.718 -10.901 1.00 51.12 93 SER A CA 1
ATOM 742 C C . SER A 1 93 ? 0.066 2.630 -11.246 1.00 51.12 93 SER A C 1
ATOM 744 O O . SER A 1 93 ? 0.984 2.216 -11.955 1.00 51.12 93 SER A O 1
ATOM 746 N N . ARG A 1 94 ? 0.028 3.895 -10.813 1.00 54.56 94 ARG A N 1
ATOM 747 C CA . ARG A 1 94 ? 0.996 4.913 -11.210 1.00 54.56 94 ARG A CA 1
ATOM 748 C C . ARG A 1 94 ? 2.199 4.892 -10.278 1.00 54.56 94 ARG A C 1
ATOM 750 O O . ARG A 1 94 ? 2.223 5.591 -9.276 1.00 54.56 94 ARG A O 1
ATOM 757 N N . PHE A 1 95 ? 3.246 4.181 -10.673 1.00 60.66 95 PHE A N 1
ATOM 758 C CA . PHE A 1 95 ? 4.584 4.692 -10.397 1.00 60.66 95 PHE A CA 1
ATOM 759 C C . PHE A 1 95 ? 4.930 5.724 -11.474 1.00 60.66 95 PHE A C 1
ATOM 761 O O . PHE A 1 95 ? 4.580 5.567 -12.648 1.00 60.66 95 PHE A O 1
ATOM 768 N N . SER A 1 96 ? 5.573 6.812 -11.065 1.00 61.88 96 SER A N 1
ATOM 769 C CA . SER A 1 96 ? 6.027 7.844 -11.994 1.00 61.88 96 SER A CA 1
ATOM 770 C C . SER A 1 96 ? 7.434 7.502 -12.455 1.00 61.88 96 SER A C 1
ATOM 772 O O . SER A 1 96 ? 8.317 7.269 -11.635 1.00 61.88 96 SER A O 1
ATOM 774 N N . ILE A 1 97 ? 7.644 7.466 -13.768 1.00 66.88 97 ILE A N 1
ATOM 775 C CA . ILE A 1 97 ? 8.981 7.331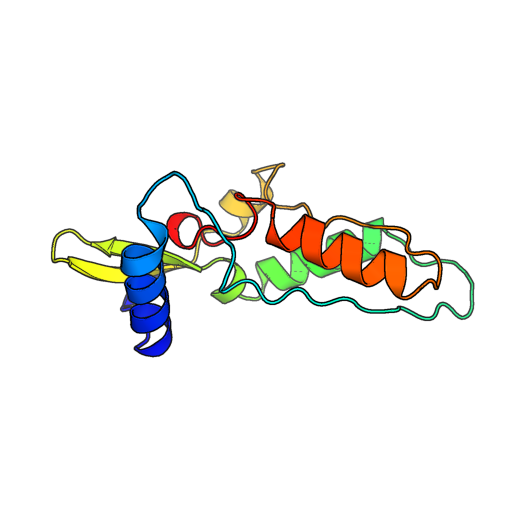 -14.341 1.00 66.88 97 ILE A CA 1
ATOM 776 C C . ILE A 1 97 ? 9.494 8.737 -14.573 1.00 66.88 97 ILE A C 1
ATOM 778 O O . ILE A 1 97 ? 8.897 9.504 -15.329 1.00 66.88 97 ILE A O 1
ATOM 782 N N . ILE A 1 98 ? 10.585 9.066 -13.898 1.00 68.75 98 ILE A N 1
ATOM 783 C CA . ILE A 1 98 ? 11.249 10.352 -14.029 1.00 68.75 98 ILE A CA 1
ATOM 784 C C . ILE A 1 98 ? 12.621 10.065 -14.622 1.00 68.75 98 ILE A C 1
ATOM 786 O O . ILE A 1 98 ? 13.387 9.278 -14.070 1.00 68.75 98 ILE A O 1
ATOM 790 N N . ASN A 1 99 ? 12.894 10.650 -15.787 1.00 67.94 99 ASN A N 1
ATOM 791 C CA . ASN A 1 99 ? 14.215 10.586 -16.391 1.00 67.94 99 ASN A CA 1
ATOM 792 C C . ASN A 1 99 ? 15.097 11.592 -15.651 1.00 67.94 99 ASN A C 1
ATOM 794 O O . ASN A 1 99 ? 14.970 12.794 -15.867 1.00 67.94 99 ASN A O 1
ATOM 798 N N . LEU A 1 100 ? 15.892 11.080 -14.718 1.00 66.06 100 LEU A N 1
ATOM 799 C CA . LEU A 1 100 ? 16.865 11.851 -13.960 1.00 66.06 100 LEU A CA 1
ATOM 800 C C . LEU A 1 100 ? 18.110 12.048 -14.821 1.00 66.06 100 LEU A C 1
ATOM 802 O O . LEU A 1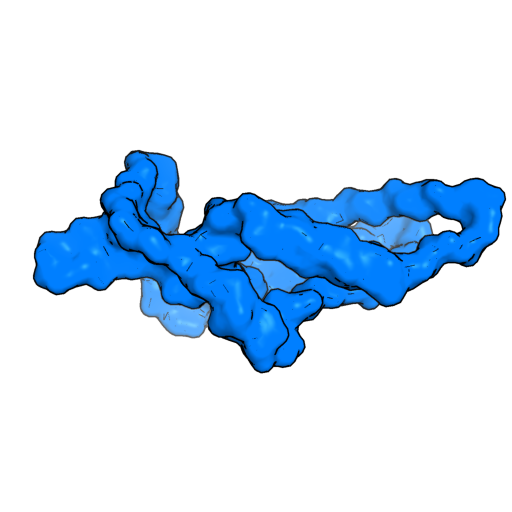 100 ? 18.718 11.066 -15.253 1.00 66.06 100 LEU A O 1
ATOM 806 N N . ARG A 1 101 ? 18.512 13.300 -15.041 1.00 65.00 101 ARG A N 1
ATOM 807 C CA . ARG A 1 101 ? 19.892 13.591 -15.434 1.00 65.00 101 ARG A CA 1
ATOM 808 C C . ARG A 1 101 ? 20.729 13.495 -14.152 1.00 65.00 101 ARG A C 1
ATOM 810 O O . ARG A 1 101 ? 20.207 13.687 -13.058 1.00 65.00 101 ARG A O 1
ATOM 817 N N . ASP A 1 102 ? 21.997 13.100 -14.254 1.00 65.31 102 ASP A N 1
ATOM 818 C CA . ASP A 1 102 ? 22.873 12.746 -13.113 1.00 65.31 102 ASP A CA 1
ATOM 819 C C . ASP A 1 102 ? 23.277 13.960 -12.222 1.00 65.31 102 ASP A C 1
ATOM 821 O O . ASP A 1 102 ? 24.398 14.050 -11.726 1.00 65.31 102 ASP A O 1
ATOM 825 N N . GLU A 1 103 ? 22.377 14.919 -11.994 1.00 65.94 103 GLU A N 1
ATOM 826 C CA . GLU A 1 103 ? 22.582 16.070 -11.118 1.00 65.94 103 GLU A CA 1
ATOM 827 C C . GLU A 1 103 ? 21.914 15.826 -9.754 1.00 65.94 103 GLU A C 1
ATOM 829 O O . GLU A 1 103 ? 20.697 15.679 -9.638 1.00 65.94 103 GLU A O 1
ATOM 834 N N . GLU A 1 104 ? 22.712 15.820 -8.683 1.00 66.31 104 GLU A N 1
ATOM 835 C CA . GLU A 1 104 ? 22.258 15.639 -7.291 1.00 66.31 104 GLU A CA 1
ATOM 836 C C . GLU A 1 104 ? 21.172 16.657 -6.879 1.00 66.31 104 GLU A C 1
ATOM 838 O O . GLU A 1 104 ? 20.287 16.370 -6.069 1.00 66.31 104 GLU A O 1
ATOM 843 N N . HIS A 1 105 ? 21.192 17.846 -7.488 1.00 64.75 105 HIS A N 1
ATOM 844 C CA . HIS A 1 105 ? 20.183 18.880 -7.272 1.00 64.75 105 HIS A CA 1
ATOM 845 C C . HIS A 1 105 ? 18.800 18.473 -7.813 1.00 64.75 105 HIS A C 1
ATOM 847 O O . HIS A 1 105 ? 17.785 18.743 -7.174 1.00 64.75 105 HIS A O 1
ATOM 853 N N . GLU A 1 106 ? 18.750 17.756 -8.941 1.00 73.75 106 GLU A N 1
ATOM 854 C CA . GLU A 1 106 ? 17.501 17.306 -9.563 1.00 73.75 106 GLU A CA 1
ATOM 855 C C . GLU A 1 106 ? 16.820 16.218 -8.713 1.00 73.75 106 GLU A C 1
ATOM 857 O O . GLU A 1 106 ? 15.601 16.240 -8.524 1.00 73.75 106 GLU A O 1
ATOM 862 N N . GLN A 1 107 ? 17.606 15.323 -8.100 1.00 73.81 107 GLN A N 1
ATOM 863 C CA . GLN A 1 107 ? 17.101 14.270 -7.208 1.00 73.81 107 GLN A CA 1
ATOM 864 C C . GLN A 1 107 ? 16.404 14.848 -5.970 1.00 73.81 107 GLN A C 1
ATOM 866 O O . GLN A 1 107 ? 15.287 14.444 -5.644 1.00 73.81 107 GLN A O 1
ATOM 871 N N . ASN A 1 108 ? 17.036 15.818 -5.303 1.00 79.38 108 ASN A N 1
ATOM 872 C CA . ASN A 1 108 ? 16.480 16.447 -4.104 1.00 79.38 108 ASN A CA 1
ATOM 873 C C . ASN A 1 108 ? 15.184 17.213 -4.399 1.00 79.38 108 ASN A C 1
ATOM 875 O O . ASN A 1 108 ? 14.233 17.136 -3.620 1.00 79.38 108 ASN A O 1
ATOM 879 N N . GLU A 1 109 ? 15.110 17.911 -5.532 1.00 81.12 109 GLU A N 1
ATOM 880 C CA . GLU A 1 109 ? 13.888 18.608 -5.943 1.00 81.12 109 GLU A CA 1
ATOM 881 C C . GLU A 1 109 ? 12.758 17.637 -6.2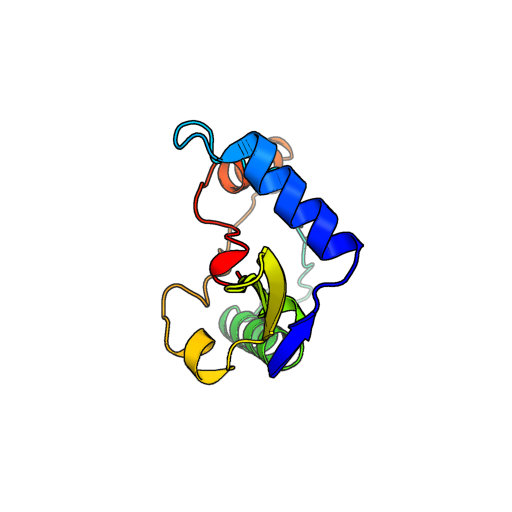96 1.00 81.12 109 GLU A C 1
ATOM 883 O O . GLU A 1 109 ? 11.602 17.873 -5.942 1.00 81.12 109 GLU A O 1
ATOM 888 N N . ILE A 1 110 ? 13.074 16.493 -6.907 1.00 78.50 110 ILE A N 1
ATOM 889 C CA . ILE A 1 110 ? 12.090 15.435 -7.153 1.00 78.50 110 ILE A CA 1
ATOM 890 C C . ILE A 1 110 ? 11.582 14.837 -5.842 1.00 78.50 110 ILE A C 1
ATOM 892 O O . ILE A 1 110 ? 10.371 14.687 -5.687 1.00 78.50 110 ILE A O 1
ATOM 896 N N . VAL A 1 111 ? 12.464 14.547 -4.882 1.00 79.94 111 VAL A N 1
ATOM 897 C CA . VAL A 1 111 ? 12.062 14.049 -3.556 1.00 79.94 111 VAL A CA 1
ATOM 898 C C . VAL A 1 111 ? 11.149 15.050 -2.853 1.00 79.94 111 VAL A C 1
ATOM 900 O O . VAL A 1 111 ? 10.079 14.665 -2.389 1.00 79.94 111 VAL A O 1
ATOM 903 N N . LYS A 1 112 ? 11.511 16.339 -2.824 1.00 80.06 112 LYS A N 1
ATOM 904 C CA . LYS A 1 112 ? 10.656 17.391 -2.245 1.00 80.06 112 LYS A CA 1
ATOM 905 C C . LYS A 1 112 ? 9.311 17.479 -2.957 1.00 80.06 112 LYS A C 1
ATOM 907 O O . LYS A 1 112 ? 8.275 17.568 -2.303 1.00 80.06 112 LYS A O 1
ATOM 912 N N . LYS A 1 113 ? 9.311 17.427 -4.292 1.00 78.69 113 LYS A N 1
ATOM 913 C CA . LYS A 1 113 ? 8.085 17.450 -5.095 1.00 78.69 113 LYS A CA 1
ATOM 914 C C . LYS A 1 113 ? 7.183 16.266 -4.768 1.00 78.69 113 LYS A C 1
ATOM 916 O O . LYS A 1 113 ? 5.984 16.472 -4.653 1.00 78.69 113 LYS A O 1
ATOM 921 N N . ILE A 1 114 ? 7.749 15.069 -4.608 1.00 76.50 114 ILE A N 1
ATOM 922 C CA . ILE A 1 114 ? 7.024 13.875 -4.163 1.00 76.50 114 ILE A CA 1
ATOM 923 C C . ILE A 1 114 ? 6.459 14.143 -2.764 1.00 76.50 114 ILE A C 1
ATOM 925 O O . ILE A 1 114 ? 5.252 14.171 -2.602 1.00 76.50 114 ILE A O 1
ATOM 929 N N . LEU A 1 115 ? 7.281 14.463 -1.765 1.00 76.38 115 LEU A N 1
ATOM 930 C CA . LEU A 1 115 ? 6.810 14.641 -0.383 1.00 76.38 115 LEU A CA 1
ATOM 931 C C . LEU A 1 115 ? 5.709 15.708 -0.222 1.00 76.38 115 LEU A C 1
ATOM 933 O O . LEU A 1 115 ? 4.828 15.540 0.620 1.00 76.38 115 LEU A O 1
ATOM 937 N N . ASN A 1 116 ? 5.708 16.742 -1.067 1.00 73.81 116 ASN A N 1
ATOM 938 C CA . ASN A 1 116 ? 4.694 17.801 -1.078 1.00 73.81 116 ASN A CA 1
ATOM 939 C C . ASN A 1 116 ? 3.391 17.435 -1.825 1.00 73.81 116 ASN A C 1
ATOM 941 O O . ASN A 1 116 ? 2.458 18.236 -1.845 1.00 73.81 116 ASN A O 1
ATOM 945 N N . GLN A 1 117 ? 3.296 16.268 -2.469 1.00 70.75 117 GLN A N 1
ATOM 946 C CA . GLN A 1 117 ? 2.058 15.806 -3.104 1.00 70.75 117 GLN A CA 1
ATOM 947 C C . GLN A 1 117 ? 1.129 15.167 -2.072 1.00 70.75 117 GLN A C 1
ATOM 949 O O . GLN A 1 117 ? 1.303 14.005 -1.729 1.00 70.75 117 GLN A O 1
ATOM 954 N N . SER A 1 118 ? 0.094 15.887 -1.648 1.00 60.09 118 SER A N 1
ATOM 955 C CA . SER A 1 118 ? -0.893 15.472 -0.633 1.00 60.09 118 SER A CA 1
ATOM 956 C C . SER A 1 118 ? -1.561 14.101 -0.842 1.00 60.09 118 SER A C 1
ATOM 958 O O . SER A 1 118 ? -2.155 13.570 0.085 1.00 60.09 118 SER A O 1
ATOM 960 N N . ASP A 1 119 ? -1.499 13.524 -2.042 1.00 63.09 119 ASP A N 1
ATOM 961 C CA . ASP A 1 119 ? -2.302 12.356 -2.428 1.00 63.09 119 ASP A CA 1
ATOM 962 C C . ASP A 1 119 ? -1.480 11.056 -2.528 1.00 63.09 119 ASP A C 1
ATOM 964 O O . ASP A 1 119 ? -1.950 10.080 -3.114 1.00 63.09 119 ASP A O 1
ATOM 968 N N . LEU A 1 120 ? -0.228 11.048 -2.053 1.00 62.56 120 LEU A N 1
ATOM 969 C CA . LEU A 1 120 ? 0.695 9.932 -2.296 1.00 62.56 120 LEU A CA 1
ATOM 970 C C . LEU A 1 120 ? 0.482 8.713 -1.411 1.00 62.56 120 LEU A C 1
ATOM 972 O O . LEU A 1 120 ? 0.758 7.618 -1.892 1.00 62.56 120 LEU A O 1
ATOM 976 N N . PHE A 1 121 ? 0.078 8.907 -0.155 1.00 64.19 121 PHE A N 1
ATOM 977 C CA . PHE A 1 121 ? -0.131 7.806 0.778 1.00 64.19 121 PHE A CA 1
ATOM 978 C C . PHE A 1 121 ? -1.244 8.149 1.773 1.00 64.19 121 PHE A C 1
ATOM 980 O O . PHE A 1 121 ? -1.045 8.897 2.722 1.00 64.19 121 PHE A O 1
ATOM 987 N N . ASP A 1 122 ? -2.431 7.617 1.518 1.00 69.81 122 ASP A N 1
ATOM 988 C CA . ASP A 1 122 ? -3.615 7.697 2.358 1.00 69.81 122 ASP A CA 1
ATOM 989 C C . ASP A 1 122 ? -3.858 6.319 2.989 1.00 69.81 122 ASP A C 1
ATOM 991 O O . ASP A 1 122 ? -4.364 5.381 2.353 1.00 69.81 122 ASP A O 1
ATOM 995 N N . LEU A 1 123 ? -3.537 6.206 4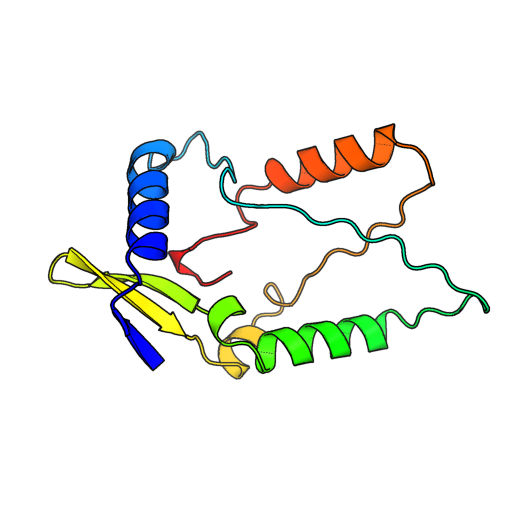.282 1.00 71.69 123 LEU A N 1
ATOM 996 C CA . LEU A 1 123 ? -3.720 4.976 5.054 1.00 71.69 123 LEU A CA 1
ATOM 997 C C . LEU A 1 123 ? -5.147 4.424 4.958 1.00 71.69 123 LEU A C 1
ATOM 999 O O . LEU A 1 123 ? -5.320 3.206 4.980 1.00 71.69 123 LEU A O 1
ATOM 1003 N N . SER A 1 124 ? -6.164 5.274 4.789 1.00 69.50 124 SER A N 1
ATOM 1004 C CA . SER A 1 124 ? -7.562 4.838 4.678 1.00 69.50 124 SER A CA 1
ATOM 1005 C C . SER A 1 124 ? -7.884 4.152 3.347 1.00 69.50 124 SER A C 1
ATOM 1007 O O . SER A 1 124 ? -8.825 3.360 3.262 1.00 69.50 124 SER A O 1
ATOM 1009 N N . LYS A 1 125 ? -7.081 4.407 2.308 1.00 68.25 125 LYS A N 1
ATOM 1010 C CA . LYS A 1 125 ? -7.244 3.844 0.959 1.00 68.25 125 LYS A CA 1
ATOM 1011 C C . LYS A 1 125 ? -6.269 2.712 0.660 1.00 68.25 125 LYS A C 1
ATOM 1013 O O . LYS A 1 125 ? -6.374 2.093 -0.398 1.00 68.25 125 LYS A O 1
ATOM 1018 N N . GLY A 1 126 ? -5.356 2.418 1.586 1.00 58.50 126 GLY A N 1
ATOM 1019 C CA . GLY A 1 126 ? -4.381 1.338 1.456 1.00 58.50 126 GLY A CA 1
ATOM 1020 C C . GLY A 1 126 ? -3.386 1.557 0.325 1.00 58.50 126 GLY A C 1
ATOM 1021 O O . GLY A 1 126 ? -3.018 0.590 -0.348 1.00 58.50 126 GLY A O 1
ATOM 1022 N N . ARG A 1 127 ? -3.020 2.821 0.090 1.00 60.00 127 ARG A N 1
ATOM 1023 C CA . ARG A 1 127 ? -2.058 3.274 -0.915 1.00 60.00 127 ARG A CA 1
ATOM 1024 C C . ARG A 1 127 ? -1.445 4.578 -0.518 1.00 60.00 127 ARG A C 1
ATOM 1026 O O 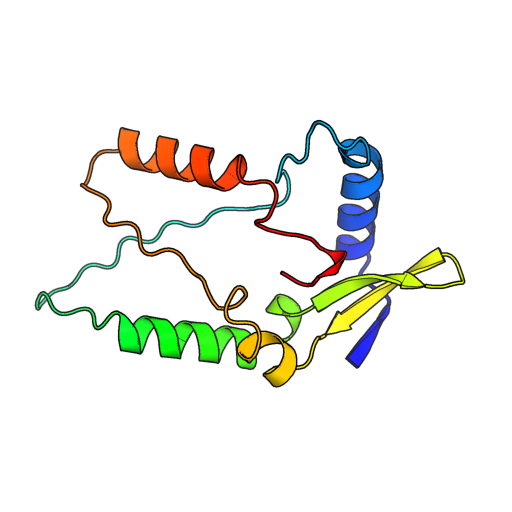. ARG A 1 127 ? -2.181 5.353 0.118 1.00 60.00 127 ARG A O 1
#